Protein AF-A0A183EKZ7-F1 (afdb_monomer_lite)

InterPro domains:
  IPR002655 Acyl-CoA oxidase, C-terminal [PF01756] (2-75)
  IPR012258 Acyl-CoA oxidase [PTHR10909] (3-74)
  IPR036250 Acyl-CoA dehydrogenase-like, C-terminal [SSF47203] (4-75)

Foldseek 3Di:
DVPVVVVVVVVCVVCVVCVLVVVCVVVDACVRVVDLCPHPVNPRPVSVVVVVCPDPQNPDPDDPCCVVPVVVVVVVVVVVD

Sequence (81 aa):
MQSAERGVYEIMECLRPEAVALVDSFDFSDRELHSVLGRRDGNVYAAMLEWAKHSKLNKTEVIATFEKYLGPMMEEGRSKI

Radius of gyration: 24.37 Å; chains: 1; bounding box: 59×31×58 Å

Structure (mmCIF, N/CA/C/O backbone):
data_AF-A0A183EKZ7-F1
#
_entry.id   AF-A0A183EKZ7-F1
#
loop_
_atom_site.group_PDB
_atom_site.id
_atom_site.type_symbol
_atom_site.label_atom_id
_atom_site.label_alt_id
_atom_site.label_comp_id
_atom_site.label_asym_id
_atom_site.label_entity_id
_atom_site.label_seq_id
_atom_site.pdbx_PDB_ins_code
_atom_site.Cartn_x
_atom_site.Cartn_y
_atom_site.Cartn_z
_atom_site.occupancy
_atom_site.B_iso_or_equiv
_atom_site.auth_seq_id
_atom_site.auth_comp_id
_atom_site.auth_asym_id
_atom_site.auth_atom_id
_atom_site.pdbx_PDB_model_num
ATOM 1 N N . MET A 1 1 ? 0.198 20.572 32.579 1.00 52.41 1 MET A N 1
ATOM 2 C CA . MET A 1 1 ? 0.705 20.469 31.192 1.00 52.41 1 MET A CA 1
ATOM 3 C C . MET A 1 1 ? 0.863 19.012 30.731 1.00 52.41 1 MET A C 1
ATOM 5 O O . MET A 1 1 ? 0.530 18.746 29.593 1.00 52.41 1 MET A O 1
ATOM 9 N N . GLN A 1 2 ? 1.224 18.056 31.604 1.00 61.44 2 GLN A N 1
ATOM 10 C CA . GLN A 1 2 ? 1.329 16.612 31.277 1.00 61.44 2 GLN A CA 1
ATOM 11 C C . GLN A 1 2 ? -0.003 15.836 31.102 1.00 61.44 2 GLN A C 1
ATOM 13 O O . GLN A 1 2 ? 0.014 14.669 30.727 1.00 61.44 2 GLN A O 1
ATOM 18 N N . SER A 1 3 ? -1.168 16.430 31.388 1.00 81.81 3 SER A N 1
ATOM 19 C CA . SER A 1 3 ? -2.451 15.703 31.350 1.00 81.81 3 SER A CA 1
ATOM 20 C C . SER A 1 3 ? -2.999 15.491 29.935 1.00 81.81 3 SER A C 1
ATOM 22 O O . SER A 1 3 ? -3.600 14.456 29.669 1.00 81.81 3 SER A O 1
ATOM 24 N N . ALA A 1 4 ? -2.786 16.448 29.026 1.00 89.88 4 ALA A N 1
ATOM 25 C CA . ALA A 1 4 ? -3.301 16.371 27.659 1.00 89.88 4 ALA A CA 1
ATOM 26 C C . ALA A 1 4 ? -2.543 15.335 26.813 1.00 89.88 4 ALA A C 1
ATOM 28 O O . ALA A 1 4 ? -3.170 14.550 26.113 1.00 89.88 4 ALA A O 1
ATOM 29 N N . GLU A 1 5 ? -1.211 15.283 26.928 1.00 92.75 5 GLU A N 1
ATOM 30 C CA . GLU A 1 5 ? -0.378 14.281 26.242 1.00 92.75 5 GLU A CA 1
ATOM 31 C C . GLU A 1 5 ? -0.773 12.858 26.646 1.00 92.75 5 GLU A C 1
ATOM 33 O O . GLU A 1 5 ? -0.956 11.994 25.793 1.00 92.75 5 GLU A O 1
ATOM 38 N N . ARG A 1 6 ? -0.988 12.633 27.947 1.00 94.75 6 ARG A N 1
ATOM 39 C CA . ARG A 1 6 ? -1.466 11.347 28.455 1.00 94.75 6 ARG A CA 1
ATOM 40 C C . ARG A 1 6 ? -2.849 10.988 27.906 1.00 94.75 6 ARG A C 1
ATOM 42 O O . ARG A 1 6 ? -3.028 9.873 27.429 1.00 94.75 6 ARG A O 1
ATOM 49 N N . GLY A 1 7 ? -3.793 11.930 27.925 1.00 96.25 7 GLY A N 1
ATOM 50 C CA . GLY A 1 7 ? -5.139 11.700 27.393 1.00 96.25 7 GLY A CA 1
ATOM 51 C C . GLY A 1 7 ? -5.142 11.356 25.900 1.00 96.25 7 GLY A C 1
ATOM 52 O O . GLY A 1 7 ? -5.9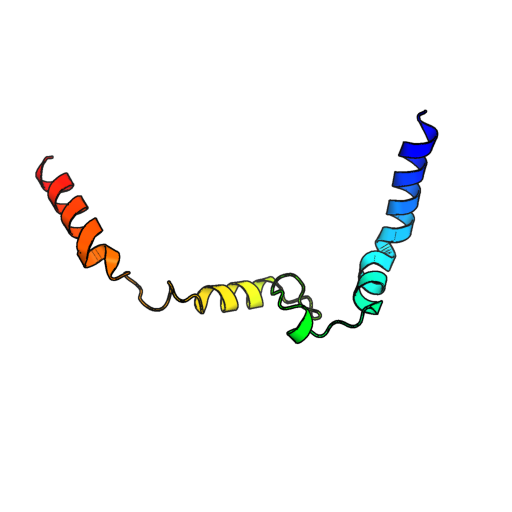33 10.529 25.457 1.00 96.25 7 GLY A O 1
ATOM 53 N N . VAL A 1 8 ? -4.220 11.930 25.123 1.00 97.00 8 VAL A N 1
ATOM 54 C CA . VAL A 1 8 ? -4.044 11.593 23.704 1.00 97.00 8 VAL A CA 1
ATOM 55 C C . VAL A 1 8 ? -3.638 10.124 23.523 1.00 97.00 8 VAL A C 1
ATOM 57 O O . VAL A 1 8 ? -4.213 9.446 22.672 1.00 97.00 8 VAL A O 1
ATOM 60 N N . TYR A 1 9 ? -2.712 9.604 24.333 1.00 96.81 9 TYR A N 1
ATOM 61 C CA . TYR A 1 9 ? -2.325 8.188 24.270 1.00 96.81 9 TYR A CA 1
ATOM 62 C C . TYR A 1 9 ? -3.454 7.249 24.707 1.00 96.81 9 TYR A C 1
ATOM 64 O O . TYR A 1 9 ? -3.699 6.253 24.031 1.00 96.81 9 TYR A O 1
ATOM 72 N N . GLU A 1 10 ? -4.193 7.602 25.763 1.00 97.12 10 GLU A N 1
ATOM 73 C CA . GLU A 1 10 ? -5.353 6.826 26.230 1.00 97.12 10 GLU A CA 1
ATOM 74 C C . GLU A 1 10 ? -6.430 6.720 25.133 1.00 97.12 10 GLU A C 1
ATOM 76 O O . GLU A 1 10 ? -6.934 5.634 24.850 1.00 97.12 10 GLU A O 1
ATOM 81 N N . ILE A 1 11 ? -6.726 7.819 24.431 1.00 97.38 11 ILE A N 1
ATOM 82 C CA . ILE A 1 11 ? -7.677 7.812 23.307 1.00 97.38 11 ILE A CA 1
ATOM 83 C C . ILE A 1 11 ? -7.153 6.972 22.134 1.00 97.38 11 ILE A C 1
ATOM 85 O O . ILE A 1 11 ? -7.926 6.231 21.525 1.00 97.38 11 ILE A O 1
ATOM 89 N N . MET A 1 12 ? -5.859 7.056 21.805 1.00 97.62 12 MET A N 1
ATOM 90 C CA . MET A 1 12 ? -5.273 6.234 20.738 1.00 97.62 12 MET A CA 1
ATOM 91 C C . MET A 1 12 ? -5.361 4.736 21.048 1.00 97.62 12 MET A C 1
ATOM 93 O O . MET A 1 12 ? -5.681 3.954 20.151 1.00 97.62 12 MET A O 1
ATOM 97 N N . GLU A 1 13 ? -5.125 4.335 22.300 1.00 97.94 13 GLU A N 1
ATOM 98 C CA . GLU A 1 13 ? 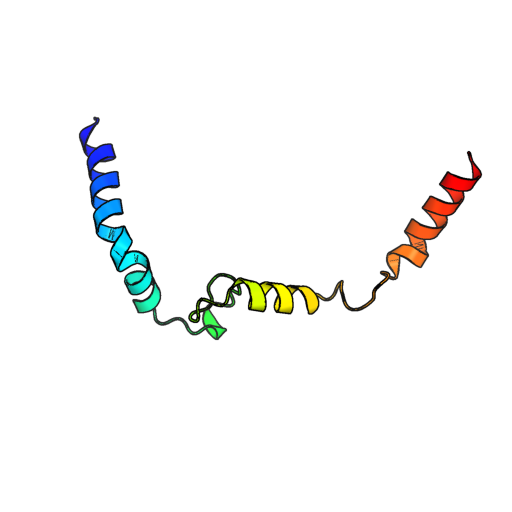-5.297 2.947 22.744 1.00 97.94 13 GLU A CA 1
ATOM 99 C C . GLU A 1 13 ? -6.753 2.493 22.609 1.00 97.94 13 GLU A C 1
ATOM 101 O O . GLU A 1 13 ? -7.002 1.402 22.096 1.00 97.94 13 GLU A O 1
ATOM 106 N N . CYS A 1 14 ? -7.717 3.345 22.973 1.00 97.75 14 CYS A N 1
ATOM 107 C CA . CYS A 1 14 ? -9.140 3.051 22.794 1.00 97.75 14 CYS A CA 1
ATOM 108 C C . CYS A 1 14 ? -9.557 2.940 21.317 1.00 97.75 14 CYS A C 1
ATOM 110 O O . CYS A 1 14 ? -10.401 2.110 20.992 1.00 97.75 14 CYS A O 1
ATOM 112 N N . LEU A 1 15 ? -8.985 3.748 20.417 1.00 98.19 15 LEU A N 1
ATOM 113 C CA . LEU A 1 15 ? -9.312 3.731 18.983 1.00 98.19 15 LEU A CA 1
ATOM 114 C C . LEU A 1 15 ? -8.666 2.561 18.229 1.00 98.19 15 LEU A C 1
ATOM 116 O O . LEU A 1 15 ? -9.194 2.118 17.210 1.00 98.19 15 LEU A O 1
ATOM 120 N N . ARG A 1 16 ? -7.514 2.063 18.695 1.00 98.38 16 ARG A N 1
ATOM 121 C CA . ARG A 1 16 ? -6.684 1.070 17.989 1.00 98.38 16 ARG A CA 1
ATOM 122 C C . ARG A 1 16 ? -7.435 -0.200 17.544 1.00 98.38 16 ARG A C 1
ATOM 124 O O . ARG A 1 16 ? -7.152 -0.621 16.416 1.00 98.38 16 ARG A O 1
ATOM 131 N N . PRO A 1 17 ? -8.323 -0.822 18.351 1.00 98.56 17 PRO A N 1
ATOM 132 C CA . PRO A 1 17 ? -9.071 -2.018 17.947 1.00 98.56 17 PRO A CA 1
ATOM 133 C C . PRO A 1 17 ? -10.065 -1.751 16.811 1.00 98.56 17 PRO A C 1
ATOM 135 O O . PRO A 1 17 ? -10.208 -2.580 15.919 1.00 98.56 17 PRO A O 1
ATOM 138 N N . GLU A 1 18 ? -10.675 -0.564 16.800 1.00 98.31 18 GLU A N 1
ATOM 139 C CA . GLU A 1 18 ? -11.712 -0.172 15.836 1.00 98.31 18 GLU A CA 1
ATOM 140 C C . GLU A 1 18 ? -11.151 0.573 14.619 1.00 98.31 18 GLU A C 1
ATOM 142 O O . GLU A 1 18 ? -11.892 0.906 13.698 1.00 98.31 18 GLU A O 1
ATOM 147 N N . ALA A 1 19 ? -9.842 0.841 14.581 1.00 98.44 19 ALA A N 1
ATOM 148 C CA . ALA A 1 19 ? -9.224 1.682 13.558 1.00 98.44 19 ALA A CA 1
ATOM 149 C C . ALA A 1 19 ? -9.535 1.222 12.122 1.00 98.44 19 ALA A C 1
ATOM 151 O O . ALA A 1 19 ? -9.764 2.064 11.260 1.00 98.44 19 ALA A O 1
ATOM 152 N N . VAL A 1 20 ? -9.577 -0.095 11.876 1.00 97.94 20 VAL A N 1
ATOM 153 C CA . VAL A 1 20 ? -9.926 -0.665 10.561 1.00 97.94 20 VAL A CA 1
ATOM 154 C C . VAL A 1 20 ? -11.418 -0.490 10.265 1.00 97.94 20 VAL A C 1
ATOM 156 O O . VAL A 1 20 ? -11.765 0.042 9.219 1.00 97.94 20 VAL A O 1
ATOM 159 N N . ALA A 1 21 ? -12.304 -0.825 11.208 1.00 98.31 21 ALA A N 1
ATOM 160 C CA . ALA A 1 21 ? -13.750 -0.671 11.029 1.00 98.31 21 ALA A CA 1
ATOM 161 C C . ALA A 1 21 ? -14.164 0.795 10.800 1.00 98.31 21 ALA A C 1
ATOM 163 O O . ALA A 1 21 ? -15.033 1.086 9.978 1.00 98.31 21 ALA A O 1
ATOM 164 N N . LEU A 1 22 ? -13.509 1.733 11.491 1.00 98.44 22 LEU A N 1
ATOM 165 C CA . LEU A 1 22 ? -13.729 3.167 11.314 1.00 98.44 22 LEU A CA 1
ATOM 166 C C . LEU A 1 22 ? -13.365 3.627 9.898 1.00 98.44 22 LEU A C 1
ATOM 168 O O . LEU A 1 22 ? -14.131 4.384 9.305 1.00 98.44 22 LEU A O 1
ATOM 172 N N . VAL A 1 23 ? -12.243 3.169 9.328 1.00 97.94 23 VAL A N 1
ATOM 173 C CA . VAL A 1 23 ? -11.885 3.522 7.941 1.00 97.94 23 VAL A CA 1
ATOM 174 C C . VAL A 1 23 ? -12.712 2.756 6.904 1.00 97.94 23 VAL A C 1
ATOM 176 O O . VAL A 1 23 ? -13.043 3.323 5.865 1.00 97.94 23 VAL A O 1
ATOM 179 N N . ASP A 1 24 ? -13.123 1.521 7.199 1.00 98.19 24 ASP A N 1
ATOM 180 C CA . ASP A 1 24 ? -14.006 0.728 6.336 1.00 98.19 24 ASP A CA 1
ATOM 181 C C . ASP A 1 24 ? -15.414 1.335 6.243 1.00 98.19 24 ASP A C 1
ATOM 183 O O . ASP A 1 24 ? -16.071 1.207 5.212 1.00 98.19 24 ASP A O 1
ATOM 187 N N . SER A 1 25 ? -15.870 2.054 7.278 1.00 98.38 25 SER A N 1
ATOM 188 C CA . SER A 1 25 ? -17.195 2.695 7.308 1.00 98.38 25 SER A CA 1
ATOM 189 C C . SER A 1 25 ? -17.407 3.784 6.247 1.00 98.38 25 SER A C 1
ATOM 191 O O . SER A 1 25 ? -18.550 4.123 5.942 1.00 98.38 25 SER A O 1
ATOM 193 N N . PHE A 1 26 ? -16.330 4.307 5.649 1.00 97.94 26 PHE A N 1
ATOM 194 C CA . PHE A 1 26 ? -16.412 5.213 4.497 1.00 97.94 26 PHE A CA 1
ATOM 195 C C . PHE A 1 26 ? -16.795 4.493 3.192 1.00 97.94 26 PHE A C 1
ATOM 197 O O . PHE A 1 26 ? -17.136 5.156 2.217 1.00 97.94 26 PHE A O 1
ATOM 204 N N . ASP A 1 27 ? -16.727 3.159 3.175 1.00 97.75 27 ASP A N 1
ATOM 205 C CA . ASP A 1 27 ? -17.147 2.270 2.087 1.00 97.75 27 ASP A CA 1
ATOM 206 C C . ASP A 1 27 ? -16.541 2.584 0.704 1.00 97.75 27 ASP A C 1
ATOM 208 O O . ASP A 1 27 ? -17.165 2.411 -0.340 1.00 97.75 27 ASP A O 1
ATOM 212 N N . PHE A 1 28 ? -15.275 3.015 0.666 1.00 98.19 28 PHE A N 1
ATOM 213 C CA . PHE A 1 28 ? -14.568 3.233 -0.599 1.00 98.19 28 PHE A CA 1
ATOM 214 C C . PHE A 1 28 ? -14.258 1.914 -1.300 1.00 98.19 28 PHE A C 1
ATOM 216 O O . PHE A 1 28 ? -13.528 1.065 -0.781 1.00 98.19 28 PHE A O 1
ATOM 223 N N . SER A 1 29 ? -14.752 1.718 -2.519 1.00 98.19 29 SER A N 1
ATOM 224 C CA . SER A 1 29 ? -14.346 0.577 -3.344 1.00 98.19 29 SER A CA 1
ATOM 225 C C . SER A 1 29 ? -12.847 0.636 -3.679 1.00 98.19 29 SER A C 1
ATOM 227 O O . SER A 1 29 ? -12.245 1.709 -3.731 1.00 98.19 29 SER A O 1
ATOM 229 N N . ASP A 1 30 ? -12.226 -0.510 -3.989 1.00 97.94 30 ASP A N 1
ATOM 230 C CA . ASP A 1 30 ? -10.820 -0.540 -4.443 1.00 97.94 30 ASP A CA 1
ATOM 231 C C . ASP A 1 30 ? -10.603 0.329 -5.703 1.00 97.94 30 ASP A C 1
ATOM 233 O O . ASP A 1 30 ? -9.511 0.854 -5.937 1.00 97.94 30 ASP A O 1
ATOM 237 N N . ARG A 1 31 ? -11.663 0.509 -6.505 1.00 97.69 31 ARG A N 1
ATOM 238 C CA . ARG A 1 31 ? -11.679 1.381 -7.683 1.00 97.69 31 ARG A CA 1
ATOM 239 C C . ARG A 1 31 ? -11.680 2.863 -7.318 1.00 97.69 31 ARG A C 1
ATOM 241 O O . ARG A 1 31 ? -11.149 3.652 -8.078 1.00 97.69 31 ARG A O 1
ATOM 248 N N . GLU A 1 32 ? -12.279 3.268 -6.209 1.00 98.12 32 GLU A N 1
ATOM 249 C CA . GLU A 1 32 ? -12.238 4.669 -5.773 1.00 98.12 32 GLU A CA 1
ATOM 250 C C . GLU A 1 32 ? -10.932 4.975 -5.043 1.00 98.12 32 GLU A C 1
ATOM 252 O O . GLU A 1 32 ? -10.325 6.021 -5.271 1.00 98.12 32 GLU A O 1
ATOM 257 N N . LEU A 1 33 ? -10.471 4.037 -4.210 1.00 97.81 33 LEU A N 1
ATOM 258 C CA . LEU A 1 33 ? -9.292 4.220 -3.368 1.00 97.81 33 LEU A CA 1
ATOM 259 C C . LEU A 1 33 ? -7.977 4.229 -4.162 1.00 97.81 33 LEU A C 1
ATOM 261 O O . LEU A 1 33 ? -7.018 4.875 -3.743 1.00 97.81 33 LEU A O 1
ATOM 265 N N . HIS A 1 34 ? -7.910 3.508 -5.290 1.00 97.00 34 HIS A N 1
ATOM 266 C CA . HIS A 1 34 ? -6.741 3.457 -6.183 1.00 97.00 34 HIS A CA 1
ATOM 267 C C . HIS A 1 34 ? -5.396 3.199 -5.468 1.00 97.00 34 HIS A C 1
ATOM 269 O O . HIS A 1 34 ? -4.343 3.677 -5.894 1.00 97.00 34 HIS A O 1
ATOM 275 N N . SER A 1 35 ? -5.412 2.414 -4.390 1.00 97.75 35 SER A N 1
ATOM 276 C CA . SER A 1 35 ? -4.230 2.126 -3.578 1.00 97.75 35 SER A CA 1
ATOM 277 C C . SER A 1 35 ? -3.957 0.631 -3.528 1.00 97.75 35 SER A C 1
ATOM 279 O O . SER A 1 35 ? -4.788 -0.149 -3.071 1.00 97.75 35 SER A O 1
ATOM 281 N N . VAL A 1 36 ? -2.760 0.225 -3.955 1.00 97.75 36 VAL A N 1
ATOM 282 C CA . VAL A 1 36 ? -2.318 -1.175 -3.843 1.00 97.75 36 VAL A CA 1
ATOM 283 C C . VAL A 1 36 ? -2.011 -1.546 -2.388 1.00 97.75 36 VAL A C 1
ATOM 285 O O . VAL A 1 36 ? -2.249 -2.679 -1.981 1.00 97.75 36 VAL A O 1
ATOM 288 N N . LEU A 1 37 ? -1.526 -0.589 -1.589 1.00 98.06 37 LEU A N 1
ATOM 289 C CA . LEU A 1 37 ? -1.288 -0.789 -0.155 1.00 98.06 37 LEU A CA 1
ATOM 290 C C . LEU A 1 37 ? -2.592 -0.831 0.651 1.00 98.06 37 LEU A C 1
ATOM 292 O O . LEU A 1 37 ? -2.659 -1.519 1.660 1.00 98.06 37 LEU A O 1
ATOM 296 N N . GLY A 1 38 ? -3.613 -0.092 0.211 1.00 97.69 38 GLY A N 1
ATOM 297 C CA . GLY A 1 38 ? -4.898 0.042 0.898 1.00 97.69 38 GLY A CA 1
ATOM 298 C C . GLY A 1 38 ? -5.979 -0.931 0.429 1.00 97.69 38 GLY A C 1
ATOM 299 O O . GLY A 1 38 ? -7.152 -0.641 0.622 1.00 97.69 38 GLY A O 1
ATOM 300 N N . ARG A 1 39 ? -5.626 -2.039 -0.234 1.00 97.94 39 ARG A N 1
ATOM 301 C CA . ARG A 1 39 ? -6.616 -3.010 -0.728 1.00 97.94 39 ARG A CA 1
ATOM 302 C C . ARG A 1 39 ? -7.480 -3.553 0.407 1.00 97.94 39 ARG A C 1
ATOM 304 O O . ARG A 1 39 ? -6.949 -3.994 1.426 1.00 97.94 39 ARG A O 1
ATOM 311 N N . ARG A 1 40 ? -8.793 -3.633 0.173 1.00 97.69 40 ARG A N 1
ATOM 312 C CA . ARG A 1 40 ? -9.765 -4.144 1.154 1.00 97.69 40 ARG A CA 1
ATOM 313 C C . ARG A 1 40 ? -9.503 -5.595 1.570 1.00 97.69 40 ARG A C 1
ATOM 315 O O . ARG A 1 40 ? -9.766 -5.967 2.704 1.00 97.69 40 ARG A O 1
ATOM 322 N N . ASP A 1 41 ? -8.978 -6.422 0.667 1.00 97.38 41 ASP A N 1
ATOM 323 C CA . ASP A 1 41 ? -8.694 -7.838 0.943 1.00 97.38 41 ASP A CA 1
ATOM 324 C C . ASP A 1 41 ? -7.407 -8.080 1.753 1.00 97.38 41 ASP A C 1
ATOM 326 O O . ASP A 1 41 ? -7.093 -9.224 2.079 1.00 97.38 41 ASP A O 1
ATOM 330 N N . GLY A 1 42 ? -6.636 -7.027 2.050 1.00 97.50 42 GLY A N 1
ATOM 331 C CA . GLY A 1 42 ? -5.370 -7.123 2.776 1.00 97.50 42 GLY A CA 1
ATOM 332 C C . GLY A 1 42 ? -4.250 -7.853 2.022 1.00 97.50 42 GLY A C 1
ATOM 333 O O . GLY A 1 42 ? -3.161 -8.028 2.573 1.00 97.50 42 GLY A O 1
ATOM 334 N N . ASN A 1 43 ? -4.452 -8.257 0.761 1.00 97.94 43 ASN A N 1
ATOM 335 C CA . ASN A 1 43 ? -3.456 -8.981 -0.033 1.00 97.94 43 ASN A CA 1
ATOM 336 C C . ASN A 1 43 ? -2.433 -8.023 -0.665 1.00 97.94 43 ASN A C 1
ATOM 338 O O . ASN A 1 43 ? -2.328 -7.881 -1.885 1.00 97.94 43 ASN A O 1
ATOM 342 N N . VAL A 1 44 ? -1.683 -7.329 0.188 1.00 98.19 44 VAL A N 1
ATOM 343 C CA . VAL A 1 44 ? -0.812 -6.219 -0.212 1.00 98.19 44 VAL A CA 1
ATOM 344 C C . VAL A 1 44 ? 0.406 -6.696 -0.999 1.00 98.19 44 VAL A C 1
ATOM 346 O O . VAL A 1 44 ? 0.678 -6.191 -2.085 1.00 98.19 44 VAL A O 1
ATOM 349 N N . TYR A 1 45 ? 1.159 -7.669 -0.482 1.00 98.00 45 TYR A N 1
ATOM 350 C CA . TYR A 1 45 ? 2.473 -8.002 -1.042 1.00 98.00 45 TYR A CA 1
ATOM 351 C C . TYR A 1 45 ? 2.404 -8.615 -2.441 1.00 98.00 45 TYR A C 1
ATOM 353 O O . TYR A 1 45 ? 3.137 -8.186 -3.333 1.00 98.00 45 TYR A O 1
ATOM 361 N N . ALA A 1 46 ? 1.5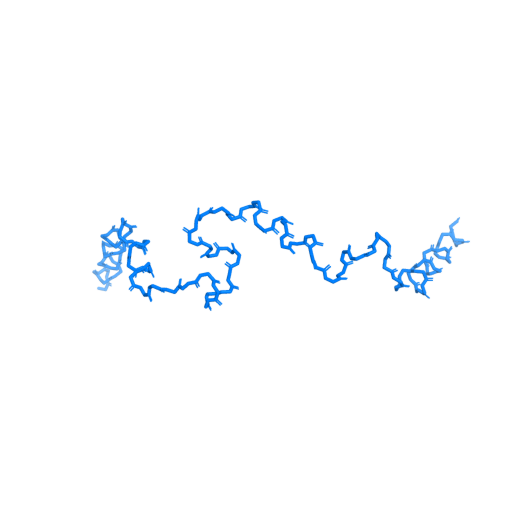12 -9.584 -2.656 1.00 98.31 46 ALA A N 1
ATOM 362 C CA . ALA A 1 46 ? 1.352 -10.195 -3.971 1.00 98.31 46 ALA A CA 1
ATOM 363 C C . ALA A 1 46 ? 0.832 -9.172 -4.993 1.00 98.31 46 ALA A C 1
ATOM 365 O O . ALA A 1 46 ? 1.356 -9.094 -6.105 1.00 98.31 46 ALA A O 1
ATOM 366 N N . ALA A 1 47 ? -0.135 -8.335 -4.598 1.00 98.12 47 ALA A N 1
ATOM 367 C CA . ALA A 1 47 ? -0.657 -7.276 -5.455 1.00 98.12 47 ALA A CA 1
ATOM 368 C C . ALA A 1 47 ? 0.406 -6.217 -5.786 1.00 98.12 47 ALA A C 1
ATOM 370 O O . ALA A 1 47 ? 0.479 -5.762 -6.923 1.00 98.12 47 ALA A O 1
ATOM 371 N N . MET A 1 48 ? 1.261 -5.849 -4.829 1.00 98.25 48 MET A N 1
ATOM 372 C CA . MET A 1 48 ? 2.335 -4.875 -5.039 1.00 98.25 48 MET A CA 1
ATOM 373 C C . MET A 1 48 ? 3.419 -5.408 -5.972 1.00 98.25 48 MET A C 1
ATOM 375 O O . MET A 1 48 ? 3.883 -4.679 -6.850 1.00 98.25 48 MET A O 1
ATOM 379 N N . LEU A 1 49 ? 3.779 -6.686 -5.835 1.00 98.06 49 LEU A N 1
ATOM 380 C CA . LEU A 1 49 ? 4.679 -7.351 -6.772 1.00 98.06 49 LEU A CA 1
ATOM 381 C C . LEU A 1 49 ? 4.096 -7.341 -8.189 1.00 98.06 49 LEU A C 1
ATOM 383 O O . LEU A 1 49 ? 4.792 -6.989 -9.140 1.00 98.06 49 LEU A O 1
ATOM 387 N N . GLU A 1 50 ? 2.821 -7.694 -8.335 1.00 97.94 50 GLU A N 1
ATOM 388 C CA . GLU A 1 50 ? 2.171 -7.728 -9.644 1.00 97.94 50 GLU A CA 1
ATOM 389 C C . GLU A 1 50 ? 2.025 -6.333 -10.260 1.00 97.94 50 GLU A C 1
ATOM 391 O O . GLU A 1 50 ? 2.301 -6.137 -11.444 1.00 97.94 50 GLU A O 1
ATOM 396 N N . TRP A 1 51 ? 1.676 -5.335 -9.450 1.00 97.56 51 TRP A N 1
ATOM 397 C CA . TRP A 1 51 ? 1.621 -3.937 -9.868 1.00 97.56 51 TRP A CA 1
ATOM 398 C C . TRP A 1 51 ? 2.982 -3.439 -10.369 1.00 97.56 51 TRP A C 1
ATOM 400 O O . TRP A 1 51 ? 3.062 -2.816 -11.428 1.00 97.56 51 TRP A O 1
ATOM 410 N N . ALA A 1 52 ? 4.067 -3.768 -9.660 1.00 97.44 52 ALA A N 1
ATOM 411 C CA . ALA A 1 52 ? 5.415 -3.363 -10.045 1.00 97.44 52 ALA A CA 1
ATOM 412 C C . ALA A 1 52 ? 5.837 -3.965 -11.396 1.00 97.44 52 ALA A C 1
ATOM 414 O O . ALA A 1 52 ? 6.394 -3.249 -12.231 1.00 97.44 52 ALA A O 1
ATOM 415 N N . LYS A 1 53 ? 5.527 -5.242 -11.665 1.00 97.19 53 LYS A N 1
ATOM 416 C CA . LYS A 1 53 ? 5.816 -5.884 -12.965 1.00 97.19 53 LYS A CA 1
ATOM 417 C C . LYS A 1 53 ? 5.172 -5.153 -14.143 1.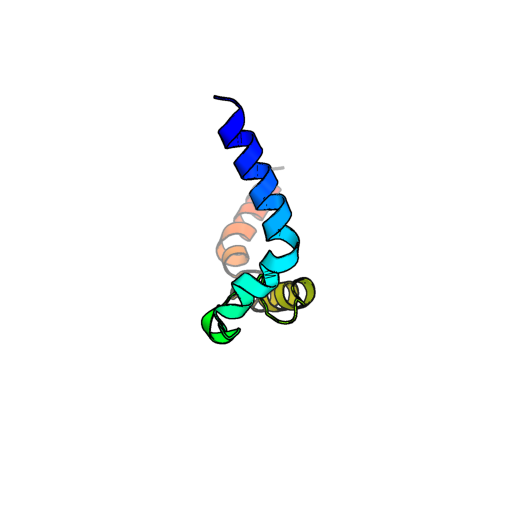00 97.19 53 LYS A C 1
ATOM 419 O O . LYS A 1 53 ? 5.780 -5.054 -15.201 1.00 97.19 53 LYS A O 1
ATOM 424 N N . HIS A 1 54 ? 3.981 -4.592 -13.946 1.00 96.44 54 HIS A N 1
ATOM 425 C CA . HIS A 1 54 ? 3.240 -3.865 -14.979 1.00 96.44 54 HIS A CA 1
ATOM 426 C C . HIS A 1 54 ? 3.708 -2.417 -15.198 1.00 96.44 54 HIS A C 1
ATOM 428 O O . HIS A 1 54 ? 3.148 -1.700 -16.034 1.00 96.44 54 HIS A O 1
ATOM 434 N N . SER A 1 55 ? 4.738 -1.961 -14.478 1.00 95.81 55 SER A N 1
ATOM 435 C CA . SER A 1 55 ? 5.347 -0.654 -14.717 1.00 95.81 55 SER A CA 1
ATOM 436 C C . SER A 1 55 ? 5.818 -0.514 -16.166 1.00 95.81 55 SER A C 1
ATOM 438 O O . SER A 1 55 ? 6.406 -1.425 -16.747 1.00 95.81 55 SER A O 1
ATOM 440 N N . LYS A 1 56 ? 5.633 0.677 -16.749 1.00 94.81 56 LYS A N 1
ATOM 441 C CA . LYS A 1 56 ? 6.066 0.977 -18.127 1.00 94.81 56 LYS A CA 1
ATOM 442 C C . LYS A 1 56 ? 7.564 0.739 -18.346 1.00 94.81 56 LYS A C 1
ATOM 444 O O . LYS A 1 56 ? 7.953 0.456 -19.474 1.00 94.81 56 LYS A O 1
ATOM 449 N N . LEU A 1 57 ? 8.373 0.868 -17.294 1.00 95.44 57 LEU A N 1
ATOM 450 C CA . LEU A 1 57 ? 9.821 0.659 -17.344 1.00 95.44 57 LEU A CA 1
ATOM 451 C C . LEU A 1 57 ? 10.213 -0.818 -17.460 1.00 95.44 57 LEU A C 1
ATOM 453 O O . LEU A 1 57 ? 11.276 -1.104 -17.989 1.00 95.44 57 LEU A O 1
ATOM 457 N N . ASN A 1 58 ? 9.341 -1.738 -17.045 1.00 96.38 58 ASN A N 1
ATOM 458 C CA . ASN A 1 58 ? 9.612 -3.177 -17.045 1.00 96.38 58 ASN A CA 1
ATOM 459 C C . ASN A 1 58 ? 9.177 -3.868 -18.350 1.00 96.38 58 ASN A C 1
ATOM 461 O O . ASN A 1 58 ? 9.163 -5.091 -18.433 1.00 96.38 58 ASN A O 1
ATOM 465 N N . LYS A 1 59 ? 8.801 -3.095 -19.381 1.00 95.94 59 LYS A N 1
ATOM 466 C CA . LYS A 1 59 ? 8.398 -3.631 -20.693 1.00 95.94 59 LYS A CA 1
ATOM 467 C C . LYS A 1 59 ? 9.543 -4.298 -21.451 1.00 95.94 59 LYS A C 1
ATOM 469 O O . LYS A 1 59 ? 9.287 -5.139 -22.306 1.00 95.94 59 LYS A O 1
ATOM 474 N N . THR A 1 60 ? 10.773 -3.878 -21.187 1.00 95.88 60 THR A N 1
ATOM 475 C CA . THR A 1 60 ? 11.982 -4.451 -21.769 1.00 95.88 60 THR A CA 1
ATOM 476 C C . THR A 1 60 ? 12.957 -4.762 -20.646 1.00 95.88 60 THR A C 1
ATOM 478 O O . THR A 1 60 ? 13.009 -4.046 -19.649 1.00 95.88 60 THR A O 1
ATOM 481 N N . GLU A 1 61 ? 13.726 -5.834 -20.803 1.00 95.00 61 GLU A N 1
ATOM 482 C CA . GLU A 1 61 ? 14.752 -6.217 -19.828 1.00 95.00 61 GLU A CA 1
ATOM 483 C C . GLU A 1 61 ? 15.900 -5.198 -19.798 1.00 95.00 61 GLU A C 1
ATOM 485 O O . GLU A 1 61 ? 16.391 -4.822 -18.737 1.00 95.00 61 GLU A O 1
ATOM 490 N N . VAL A 1 62 ? 16.266 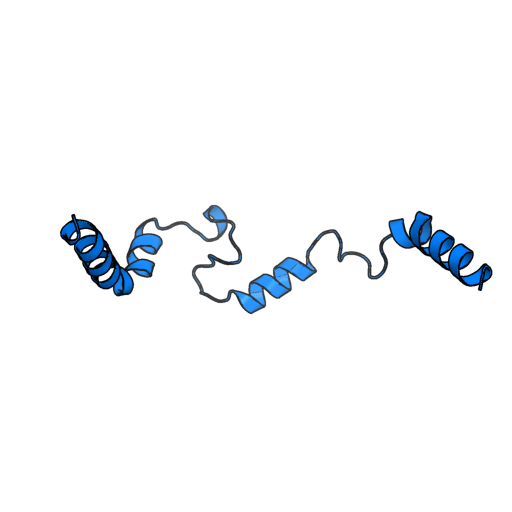-4.680 -20.973 1.00 95.62 62 VAL A N 1
ATOM 491 C CA . VAL A 1 62 ? 17.221 -3.583 -21.138 1.00 95.62 62 VAL A CA 1
ATOM 492 C C . VAL A 1 62 ? 16.478 -2.370 -21.692 1.00 95.62 62 VAL A C 1
ATOM 494 O O . VAL A 1 62 ? 15.738 -2.465 -22.673 1.00 95.62 62 VAL A O 1
ATOM 497 N N . ILE A 1 63 ? 16.635 -1.212 -21.052 1.00 94.56 63 ILE A N 1
ATOM 498 C CA . ILE A 1 63 ? 16.004 0.036 -21.501 1.00 94.56 63 ILE A CA 1
ATOM 499 C C . ILE A 1 63 ? 16.719 0.586 -22.744 1.00 94.56 63 ILE A C 1
ATOM 501 O O . ILE A 1 63 ? 17.943 0.582 -22.804 1.00 94.56 63 ILE A O 1
ATOM 505 N N . ALA A 1 64 ? 15.988 1.158 -23.705 1.00 94.06 64 ALA A N 1
ATOM 506 C CA . ALA A 1 64 ? 16.589 1.724 -24.926 1.00 94.06 64 ALA A CA 1
ATOM 507 C C . ALA A 1 64 ? 17.635 2.830 -24.644 1.00 94.06 64 ALA A C 1
ATOM 509 O O . ALA A 1 64 ? 18.594 3.018 -25.390 1.00 94.06 64 ALA A O 1
ATOM 510 N N . THR A 1 65 ? 17.482 3.554 -23.530 1.00 95.12 65 THR A N 1
ATOM 511 C CA . THR A 1 65 ? 18.453 4.554 -23.055 1.00 95.12 65 THR A CA 1
ATOM 512 C C . THR A 1 65 ? 19.822 3.939 -22.753 1.00 95.12 65 THR A C 1
ATOM 514 O O . THR A 1 65 ? 20.836 4.630 -22.854 1.00 95.12 65 THR A O 1
ATOM 517 N N . PHE A 1 66 ? 19.869 2.651 -22.396 1.00 96.25 66 PHE A N 1
ATOM 518 C CA . PHE A 1 66 ? 21.119 1.945 -22.161 1.00 96.25 66 PHE A CA 1
ATOM 519 C C . PHE A 1 66 ? 21.919 1.837 -23.457 1.00 96.25 66 PHE A C 1
ATOM 521 O O . PHE A 1 66 ? 23.021 2.367 -23.516 1.00 96.25 66 PHE A O 1
ATOM 528 N N . GLU A 1 67 ? 21.339 1.259 -24.509 1.00 94.69 67 GLU A N 1
ATOM 529 C CA . GLU A 1 67 ? 22.001 1.115 -25.814 1.00 94.69 67 GLU A CA 1
ATOM 530 C C . GLU A 1 67 ? 22.434 2.467 -26.389 1.00 94.69 67 GLU A C 1
ATOM 532 O O . GLU A 1 67 ? 23.524 2.600 -26.937 1.00 94.69 67 GLU A O 1
ATOM 537 N N . LYS A 1 68 ? 21.596 3.496 -26.221 1.00 96.62 68 LYS A N 1
ATOM 538 C CA . LYS A 1 68 ? 21.858 4.820 -26.789 1.00 96.62 68 LYS A CA 1
ATOM 539 C C . LYS A 1 68 ? 22.943 5.612 -26.055 1.00 96.62 68 LYS A C 1
ATOM 541 O O . LYS A 1 68 ? 23.634 6.400 -26.693 1.00 96.62 68 LYS A O 1
ATOM 546 N N . TYR A 1 69 ? 23.054 5.469 -24.733 1.00 97.19 69 TYR A N 1
ATOM 547 C CA . TYR A 1 69 ? 23.891 6.359 -23.919 1.00 97.19 69 TYR A CA 1
ATOM 548 C C . TYR A 1 69 ? 24.776 5.622 -22.914 1.00 97.19 69 TYR A C 1
ATOM 550 O O . TYR A 1 69 ? 25.988 5.822 -22.908 1.00 97.19 69 TYR A O 1
ATOM 558 N N . LEU A 1 70 ? 24.193 4.783 -22.052 1.00 96.81 70 LEU A N 1
ATOM 559 C CA . LEU A 1 70 ? 24.939 4.192 -20.933 1.00 96.81 70 LEU A CA 1
ATOM 560 C C . LEU A 1 70 ? 25.928 3.115 -21.395 1.00 96.81 70 LEU A C 1
ATOM 562 O O . LEU A 1 70 ? 27.049 3.079 -20.899 1.00 96.81 70 LEU A O 1
ATOM 566 N N . GLY A 1 71 ? 25.544 2.277 -22.358 1.00 96.81 71 GLY A N 1
ATOM 567 C CA . GLY A 1 71 ? 26.388 1.230 -22.933 1.00 96.81 71 GLY A CA 1
ATOM 568 C C . GLY A 1 71 ? 27.688 1.791 -23.519 1.00 96.81 71 GLY A C 1
ATOM 569 O O . GLY A 1 71 ? 28.757 1.441 -23.009 1.00 96.81 71 GLY A O 1
ATOM 570 N N . PRO A 1 72 ? 27.620 2.727 -24.488 1.00 97.12 72 PRO A N 1
ATOM 571 C CA . PRO A 1 72 ? 28.807 3.366 -25.059 1.00 97.12 72 PRO A CA 1
ATOM 572 C C . PRO A 1 72 ? 29.678 4.075 -24.012 1.00 97.12 72 PRO A C 1
ATOM 574 O O . PRO A 1 72 ? 30.899 3.935 -24.025 1.00 97.12 72 PRO A O 1
ATOM 577 N N . MET A 1 73 ? 29.062 4.778 -23.052 1.00 96.94 73 MET A N 1
ATOM 578 C CA . MET A 1 73 ? 29.788 5.443 -21.961 1.00 96.94 73 MET A CA 1
ATOM 579 C C . MET A 1 73 ? 30.599 4.443 -21.119 1.00 96.94 73 MET A C 1
ATOM 581 O O . MET A 1 73 ? 31.743 4.709 -20.747 1.00 96.94 73 MET A O 1
ATOM 585 N N . MET A 1 74 ? 30.019 3.281 -20.810 1.00 96.31 74 MET A N 1
ATOM 586 C CA . MET A 1 74 ? 30.691 2.238 -20.034 1.00 96.31 74 MET A CA 1
ATOM 587 C C . MET A 1 74 ? 31.813 1.551 -20.827 1.00 96.31 74 MET A C 1
ATOM 589 O O . MET A 1 74 ? 32.841 1.208 -20.243 1.00 96.31 74 MET A O 1
ATOM 593 N N . GLU A 1 75 ? 31.637 1.339 -22.133 1.00 96.75 75 GLU A N 1
ATOM 594 C CA . GLU A 1 75 ? 32.682 0.798 -23.018 1.00 96.75 75 GLU A CA 1
ATOM 595 C C . GLU A 1 75 ? 33.881 1.741 -23.133 1.00 96.75 75 GLU A C 1
ATOM 597 O O . GLU A 1 75 ? 35.028 1.302 -23.006 1.00 96.75 75 GLU A O 1
ATOM 602 N N . GLU A 1 76 ? 33.624 3.041 -23.286 1.00 96.50 76 GLU A N 1
ATOM 603 C CA . GLU A 1 76 ? 34.671 4.061 -23.313 1.00 96.50 76 GLU A CA 1
ATOM 604 C C . GLU A 1 76 ? 35.456 4.080 -21.994 1.00 96.50 76 GLU A C 1
ATOM 606 O O . GLU A 1 76 ? 36.686 4.112 -22.001 1.00 96.50 76 GLU A O 1
ATOM 611 N N . GLY A 1 77 ? 34.756 4.014 -20.856 1.00 95.81 77 GLY A N 1
ATOM 612 C CA . GLY A 1 77 ? 35.383 3.961 -19.536 1.00 95.81 77 GLY A CA 1
ATOM 613 C C . GLY A 1 77 ? 36.275 2.732 -19.345 1.00 95.81 77 GLY A C 1
ATOM 614 O O . GLY A 1 77 ? 37.387 2.858 -18.839 1.00 95.81 77 GLY A O 1
ATOM 615 N N . ARG A 1 78 ? 35.825 1.553 -19.798 1.00 95.81 78 ARG A N 1
ATOM 616 C CA . ARG A 1 78 ? 36.616 0.310 -19.737 1.00 95.81 78 ARG A CA 1
ATOM 617 C C . ARG A 1 78 ? 37.845 0.329 -20.643 1.00 95.81 78 ARG A C 1
ATOM 619 O O . ARG A 1 78 ? 38.832 -0.298 -20.298 1.00 95.81 78 ARG A O 1
ATOM 626 N N . SER A 1 79 ? 37.799 1.046 -21.764 1.00 93.19 79 SER A N 1
ATOM 627 C CA . SER A 1 79 ? 38.917 1.124 -22.719 1.00 93.19 79 SER A CA 1
ATOM 628 C C . SER A 1 79 ? 40.099 1.970 -22.221 1.00 93.19 79 SER A C 1
ATOM 630 O O . SER A 1 79 ? 41.147 1.995 -22.861 1.00 93.19 79 SER A O 1
ATOM 632 N N . LYS A 1 80 ? 39.920 2.705 -21.114 1.00 88.69 80 LYS A N 1
ATOM 633 C CA . LYS A 1 80 ? 40.922 3.608 -20.519 1.00 88.69 80 LYS A CA 1
ATOM 634 C C . LYS A 1 80 ? 41.671 2.993 -19.327 1.00 88.69 80 LYS A C 1
ATOM 636 O O . LYS A 1 80 ? 42.476 3.691 -18.713 1.00 88.69 80 LYS A O 1
ATOM 641 N N . ILE A 1 81 ? 41.382 1.736 -18.991 1.00 75.88 81 ILE A N 1
ATOM 642 C CA . ILE A 1 81 ? 42.048 0.938 -17.950 1.00 75.88 81 ILE A CA 1
ATOM 643 C C . ILE A 1 81 ? 42.869 -0.141 -18.651 1.00 75.88 81 ILE A C 1
ATOM 645 O O . ILE A 1 81 ? 44.026 -0.348 -18.229 1.00 75.88 81 ILE A O 1
#

Secondary structure (DSSP, 8-state):
-HHHHHHHHHHHHHHTTTHHHHHHTT---HHHH--STT-TT--HHHHHHHHHHTSGGGGSSS-HHIIIII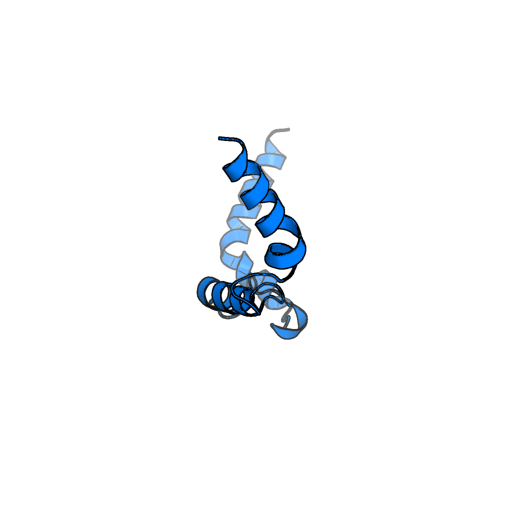HHHHHHHHTT-

Organism: NCBI:txid637853

pLDDT: mean 95.41, std 7.0, range [52.41, 98.56]